Protein AF-A0AAW3KHJ6-F1 (afdb_monomer_lite)

Sequence (126 aa):
MYLEASWYAYAVLEDRLVSLLQNSGGVGEKAGGANGKPIKMMGPKLKELSRRAKKDALLKENFEHDKLNSWKESRNNLMHAMGDATMPIDDIDATAKKLAEDGQKLLRDYAAACRRLKKHRDKVAV

Radius of gyration: 16.24 Å; chains: 1; bounding box: 40×23×47 Å

Secondary structure (DSSP, 8-state):
-HHHHHHHHHHHHHHHHHHHHHHHH-SSSSSS-SS-----SHHHHHHHHHHHHTT-HHHHHH--HHHHHHHHHHHHHHHHHHHTT-S-HHHHHHHHHHHHHHHHHHHHHHHHHHHHHHHHHHHH--

Structure (mmCIF, N/CA/C/O backbone):
data_AF-A0AAW3KHJ6-F1
#
_entry.id   AF-A0AAW3KHJ6-F1
#
loop_
_atom_site.group_PDB
_atom_site.id
_atom_site.type_symbol
_atom_site.label_atom_id
_atom_site.label_alt_id
_atom_site.label_comp_id
_atom_site.label_asym_id
_atom_site.label_entity_id
_atom_site.label_seq_id
_atom_site.pdbx_PDB_ins_code
_atom_site.Cartn_x
_atom_site.Cartn_y
_atom_site.Cartn_z
_atom_site.occupancy
_atom_site.B_iso_or_equiv
_atom_site.auth_seq_id
_atom_site.auth_comp_id
_atom_site.auth_asym_id
_atom_site.auth_atom_id
_atom_site.pdbx_PDB_model_num
ATOM 1 N N . MET A 1 1 ? 5.251 -13.374 -15.553 1.00 81.31 1 MET A N 1
ATOM 2 C CA . MET A 1 1 ? 5.787 -12.061 -15.967 1.00 81.31 1 MET A CA 1
ATOM 3 C C . MET A 1 1 ? 5.716 -11.097 -14.781 1.00 81.31 1 MET A C 1
ATOM 5 O O . MET A 1 1 ? 4.696 -11.083 -14.100 1.00 81.31 1 MET A O 1
ATOM 9 N N . TYR A 1 2 ? 6.780 -10.342 -14.473 1.00 92.50 2 TYR A N 1
ATOM 10 C CA . TYR A 1 2 ? 6.814 -9.485 -13.271 1.00 92.50 2 TYR A CA 1
ATOM 11 C C . TYR A 1 2 ? 5.908 -8.252 -13.369 1.00 92.50 2 TYR A C 1
ATOM 13 O O . TYR A 1 2 ? 5.297 -7.856 -12.376 1.00 92.50 2 TYR A O 1
ATOM 21 N N . LEU A 1 3 ? 5.750 -7.693 -14.571 1.00 90.88 3 LEU A N 1
ATOM 22 C CA . LEU A 1 3 ? 4.845 -6.570 -14.812 1.00 90.88 3 LEU A CA 1
ATOM 23 C C . LEU A 1 3 ? 3.401 -6.915 -14.418 1.00 90.88 3 LEU A C 1
ATOM 25 O O . LEU A 1 3 ? 2.803 -6.218 -13.600 1.00 90.88 3 LEU A O 1
ATOM 29 N N . GLU A 1 4 ? 2.878 -8.042 -14.904 1.00 93.25 4 GLU A N 1
ATOM 30 C CA . GLU A 1 4 ? 1.569 -8.575 -14.500 1.00 93.25 4 GLU A CA 1
ATOM 31 C C . GLU A 1 4 ? 1.469 -8.795 -12.990 1.00 93.25 4 GLU A C 1
ATOM 33 O O . GLU A 1 4 ? 0.486 -8.395 -12.367 1.00 93.25 4 GLU A O 1
ATOM 38 N N . ALA A 1 5 ? 2.496 -9.388 -12.374 1.00 94.62 5 ALA A N 1
ATOM 39 C CA . ALA A 1 5 ? 2.509 -9.613 -10.932 1.00 94.62 5 ALA A CA 1
ATOM 40 C C . ALA A 1 5 ? 2.373 -8.295 -10.145 1.00 94.62 5 ALA A C 1
ATOM 42 O O . ALA A 1 5 ? 1.617 -8.233 -9.174 1.00 94.62 5 ALA A O 1
ATOM 43 N N . SER A 1 6 ? 3.029 -7.219 -10.593 1.00 93.38 6 SER A N 1
ATOM 44 C CA . SER A 1 6 ? 2.889 -5.888 -9.987 1.00 93.38 6 SER A CA 1
ATOM 45 C C . SER A 1 6 ? 1.475 -5.300 -10.152 1.00 93.38 6 SER A C 1
ATOM 47 O O . SER A 1 6 ? 0.975 -4.604 -9.264 1.00 93.38 6 SER A O 1
ATOM 49 N N . TRP A 1 7 ? 0.783 -5.610 -11.253 1.00 92.75 7 TRP A N 1
ATOM 50 C CA . TRP A 1 7 ? -0.601 -5.185 -11.482 1.00 92.75 7 TRP A CA 1
ATOM 51 C C . TRP A 1 7 ? -1.583 -5.954 -10.602 1.00 92.75 7 TRP A C 1
ATOM 53 O O . TRP A 1 7 ? -2.458 -5.344 -9.985 1.00 92.75 7 TRP A O 1
ATOM 63 N N . TYR A 1 8 ? -1.405 -7.270 -10.472 1.00 95.31 8 TYR A N 1
ATOM 64 C CA . TYR A 1 8 ? -2.180 -8.067 -9.524 1.00 95.31 8 TYR A CA 1
ATOM 65 C C . TYR A 1 8 ? -1.962 -7.590 -8.090 1.00 95.31 8 TYR A C 1
ATOM 67 O O . TYR A 1 8 ? -2.928 -7.461 -7.336 1.00 95.31 8 TYR A O 1
ATOM 75 N N . ALA A 1 9 ? -0.723 -7.249 -7.722 1.00 96.12 9 ALA A N 1
ATOM 76 C CA . ALA A 1 9 ? -0.438 -6.691 -6.409 1.00 96.12 9 ALA A CA 1
ATOM 77 C C . ALA A 1 9 ? -1.228 -5.403 -6.149 1.00 96.12 9 ALA A C 1
ATOM 79 O O . ALA A 1 9 ? -1.827 -5.265 -5.083 1.00 96.12 9 ALA A O 1
ATOM 80 N N . TYR A 1 10 ? -1.317 -4.509 -7.138 1.00 95.50 10 TYR A N 1
ATOM 81 C CA . TYR A 1 10 ? -2.114 -3.286 -7.030 1.00 95.50 10 TYR A CA 1
ATOM 82 C C . TYR A 1 10 ? -3.593 -3.589 -6.766 1.00 95.50 10 TYR A C 1
ATOM 84 O O . TYR A 1 10 ? -4.174 -3.049 -5.825 1.00 95.50 10 TYR A O 1
ATOM 92 N N . ALA A 1 11 ? -4.190 -4.486 -7.556 1.00 94.81 11 ALA A N 1
ATOM 93 C CA . ALA A 1 11 ? -5.602 -4.842 -7.427 1.00 94.81 11 ALA A CA 1
ATOM 94 C C . ALA A 1 11 ? -5.927 -5.474 -6.063 1.00 94.81 11 ALA A C 1
ATOM 96 O O . ALA A 1 11 ? -6.936 -5.142 -5.440 1.00 94.81 11 ALA A O 1
ATOM 97 N N . VAL A 1 12 ? -5.059 -6.355 -5.558 1.00 95.62 12 VAL A N 1
ATOM 98 C CA . VAL A 1 12 ? -5.280 -6.980 -4.249 1.00 95.62 12 VAL A CA 1
ATOM 99 C C . VAL A 1 12 ? -5.038 -5.978 -3.113 1.00 95.62 12 VAL A C 1
ATOM 101 O O . VAL A 1 12 ? -5.788 -5.987 -2.137 1.00 95.62 12 VAL A O 1
ATOM 104 N N . LEU A 1 13 ? -4.056 -5.075 -3.225 1.00 96.31 13 LEU A N 1
ATOM 105 C CA . LEU A 1 13 ? -3.859 -3.993 -2.249 1.00 96.31 13 LEU A CA 1
ATOM 106 C C . LEU A 1 13 ? -5.083 -3.072 -2.188 1.00 96.31 13 LEU A C 1
ATOM 108 O O . LEU A 1 13 ? -5.529 -2.736 -1.092 1.00 96.31 13 LEU A O 1
ATOM 112 N N . GLU A 1 14 ? -5.678 -2.728 -3.333 1.00 94.75 14 GLU A N 1
ATOM 113 C CA . GLU A 1 14 ? -6.939 -1.979 -3.393 1.00 94.75 14 GLU A CA 1
ATOM 114 C C . GLU A 1 14 ? -8.062 -2.667 -2.605 1.00 94.75 14 GLU A C 1
ATOM 116 O O . GLU A 1 14 ? -8.734 -2.022 -1.795 1.00 94.75 14 GLU A O 1
ATOM 121 N N . ASP A 1 15 ? -8.234 -3.981 -2.774 1.00 93.56 15 ASP A N 1
ATOM 122 C CA . ASP A 1 15 ? -9.228 -4.762 -2.027 1.00 93.56 15 ASP A CA 1
ATOM 123 C C . ASP A 1 15 ? -8.945 -4.781 -0.511 1.00 93.56 15 ASP A C 1
ATOM 125 O O . ASP A 1 15 ? -9.849 -4.636 0.323 1.00 93.56 15 ASP A O 1
ATOM 129 N N . ARG A 1 16 ? -7.670 -4.883 -0.112 1.00 94.69 16 ARG A N 1
ATOM 130 C CA . ARG A 1 16 ? -7.288 -4.803 1.309 1.00 94.69 16 ARG A CA 1
ATOM 131 C C . ARG A 1 16 ? -7.570 -3.422 1.899 1.00 94.69 16 ARG A C 1
ATOM 133 O O . ARG A 1 16 ? -8.040 -3.346 3.032 1.00 94.69 16 ARG A O 1
ATOM 140 N N . LEU A 1 17 ? -7.382 -2.339 1.146 1.00 93.69 17 LEU A N 1
ATOM 141 C CA . LEU A 1 17 ? -7.760 -0.997 1.597 1.00 93.69 17 LEU A CA 1
ATOM 142 C C . LEU A 1 17 ? -9.276 -0.850 1.779 1.00 93.69 17 LEU A C 1
ATOM 144 O O . LEU A 1 17 ? -9.707 -0.224 2.747 1.00 93.69 17 LEU A O 1
ATOM 148 N N . VAL A 1 18 ? -10.094 -1.463 0.912 1.00 91.06 18 VAL A N 1
ATOM 149 C CA . VAL A 1 18 ? -11.553 -1.537 1.131 1.00 91.06 18 VAL A CA 1
ATOM 150 C C . VAL A 1 18 ? -11.860 -2.254 2.443 1.00 91.06 18 VAL A C 1
ATOM 152 O O . VAL A 1 18 ? -12.665 -1.763 3.234 1.00 91.06 18 VAL A O 1
ATOM 155 N N . SER A 1 19 ? -11.183 -3.371 2.710 1.00 91.12 19 SER A N 1
ATOM 156 C CA . SER A 1 19 ? -11.358 -4.127 3.955 1.00 91.12 19 SER A CA 1
ATOM 157 C C . SER A 1 19 ? -11.015 -3.278 5.187 1.00 91.12 19 SER A C 1
ATOM 159 O O . SER A 1 19 ? -11.772 -3.272 6.158 1.00 91.12 19 SER A O 1
ATOM 161 N N . LEU A 1 20 ? -9.917 -2.514 5.153 1.00 91.06 20 LEU A N 1
ATOM 162 C CA . LEU A 1 20 ? -9.560 -1.588 6.235 1.00 91.06 20 LEU A CA 1
ATOM 163 C C . LEU A 1 20 ? -10.599 -0.472 6.404 1.00 91.06 20 LEU A C 1
ATOM 165 O O . LEU A 1 20 ? -10.938 -0.120 7.532 1.00 91.06 20 LEU A O 1
ATOM 169 N N . LEU A 1 21 ? -11.146 0.067 5.311 1.00 89.38 21 LEU A N 1
ATOM 170 C CA . LEU A 1 21 ? -12.207 1.077 5.365 1.00 89.38 21 LEU A CA 1
ATOM 171 C C . LEU A 1 21 ? -13.488 0.520 5.997 1.00 89.38 21 LEU A C 1
ATOM 173 O O . LEU A 1 21 ? -14.038 1.135 6.911 1.00 89.38 21 LEU A O 1
ATOM 177 N N . GLN A 1 22 ? -13.941 -0.664 5.576 1.00 87.19 22 GLN A N 1
ATOM 178 C CA . GLN A 1 22 ? -15.097 -1.344 6.175 1.00 87.19 22 GLN A CA 1
ATOM 179 C C . GLN A 1 22 ? -14.908 -1.514 7.681 1.00 87.19 22 GLN A C 1
ATOM 181 O O . GLN A 1 22 ? -15.750 -1.088 8.470 1.00 87.19 22 GLN A O 1
ATOM 186 N N . ASN A 1 23 ? -13.742 -2.024 8.071 1.00 86.38 23 ASN A N 1
ATOM 187 C CA . ASN A 1 23 ? -13.384 -2.263 9.459 1.00 86.38 23 ASN A CA 1
ATOM 188 C C . ASN A 1 23 ? -12.917 -1.002 10.194 1.00 86.38 23 ASN A C 1
ATOM 190 O O . ASN A 1 23 ? -12.371 -1.149 11.269 1.00 86.38 23 ASN A O 1
ATOM 194 N N . SER A 1 24 ? -13.087 0.217 9.674 1.00 83.88 24 SER A N 1
ATOM 195 C CA . SER A 1 24 ? -12.717 1.457 10.387 1.00 83.88 24 SER A CA 1
ATOM 196 C C . SER A 1 24 ? -13.808 2.527 10.404 1.00 83.88 24 SER A C 1
ATOM 198 O O . SER A 1 24 ? -13.565 3.639 10.865 1.00 83.88 24 SER A O 1
ATOM 200 N N . GLY A 1 25 ? -15.012 2.207 9.921 1.00 76.50 25 GLY A N 1
ATOM 201 C CA . GLY A 1 25 ? -16.128 3.161 9.833 1.00 76.50 25 GLY A CA 1
ATOM 202 C C . GLY A 1 25 ? -16.835 3.202 8.474 1.00 76.50 25 GLY A C 1
ATOM 203 O O . GLY A 1 25 ? -17.448 4.212 8.139 1.00 76.50 25 GLY A O 1
ATOM 204 N N . GLY A 1 26 ? -16.731 2.139 7.665 1.00 76.69 26 GLY A N 1
ATOM 205 C CA . GLY A 1 26 ? -17.411 2.013 6.369 1.00 76.69 26 GLY A CA 1
ATOM 206 C C . GLY A 1 26 ? -16.616 2.546 5.167 1.00 76.69 26 GLY A C 1
ATOM 207 O O . GLY A 1 26 ? -15.557 3.149 5.310 1.00 76.69 26 GLY A O 1
ATOM 208 N N . VAL A 1 27 ? -17.120 2.326 3.949 1.00 70.75 27 VAL A N 1
ATOM 209 C CA . VAL A 1 27 ? -16.380 2.567 2.682 1.00 70.75 27 VAL A CA 1
ATOM 210 C C . VAL A 1 27 ? -16.517 4.005 2.137 1.00 70.75 27 VAL A C 1
ATOM 212 O O . VAL A 1 27 ? -15.873 4.346 1.150 1.00 70.75 27 VAL A O 1
ATOM 215 N N . GLY A 1 28 ? -17.338 4.864 2.756 1.00 63.25 28 GLY A N 1
ATOM 216 C CA . GLY A 1 28 ? -17.636 6.225 2.271 1.00 63.25 28 GLY A CA 1
ATOM 217 C C . GLY A 1 28 ? -16.941 7.363 3.037 1.00 63.25 28 GLY A C 1
ATOM 218 O O . GLY A 1 28 ? -16.548 7.194 4.188 1.00 63.25 28 GLY A O 1
ATOM 219 N N . GLU A 1 29 ? -16.860 8.547 2.413 1.00 52.62 29 GLU A N 1
ATOM 220 C CA . GLU A 1 29 ? -16.113 9.729 2.902 1.00 52.62 29 GLU A CA 1
ATOM 221 C C . GLU A 1 29 ? -16.648 10.397 4.184 1.00 52.62 29 GLU A C 1
ATOM 223 O O . GLU A 1 29 ? -15.881 11.086 4.855 1.00 52.62 29 GLU A O 1
ATOM 228 N N . LYS A 1 30 ? -17.941 10.262 4.531 1.00 53.00 30 LYS A N 1
ATOM 229 C CA . LYS A 1 30 ? -18.549 11.111 5.583 1.00 53.00 30 LYS A CA 1
ATOM 230 C C . LYS A 1 30 ? -19.165 10.433 6.814 1.00 53.00 30 LYS A C 1
ATOM 232 O O . LYS A 1 30 ? -19.243 11.128 7.815 1.00 53.00 30 LYS A O 1
ATOM 237 N N . ALA A 1 31 ? -19.511 9.139 6.807 1.00 50.91 31 ALA A N 1
ATOM 238 C CA . ALA A 1 31 ? -19.946 8.389 8.016 1.00 50.91 31 ALA A CA 1
ATOM 239 C C . ALA A 1 31 ? -20.368 6.924 7.754 1.00 50.91 31 ALA A C 1
ATOM 241 O O . ALA A 1 31 ? -21.071 6.338 8.564 1.00 50.91 31 ALA A O 1
ATOM 242 N N . GLY A 1 32 ? -20.170 6.367 6.559 1.00 49.09 32 GLY A N 1
ATOM 243 C CA . GLY A 1 32 ? -21.269 5.530 6.054 1.00 49.09 32 GLY A CA 1
ATOM 244 C C . GLY A 1 32 ? -22.576 6.335 5.841 1.00 49.09 32 GLY A C 1
ATOM 245 O O . GLY A 1 32 ? -23.657 5.777 5.9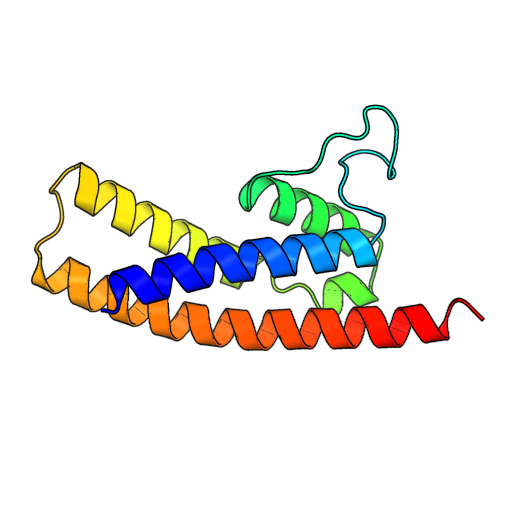11 1.00 49.09 32 GLY A O 1
ATOM 246 N N . GLY A 1 33 ? -22.487 7.639 5.533 1.00 54.75 33 GLY A N 1
ATOM 247 C CA . GLY A 1 33 ? -23.578 8.532 5.078 1.00 54.75 33 GLY A CA 1
ATOM 248 C C . GLY A 1 33 ? -22.985 9.925 4.795 1.00 54.75 33 GLY A C 1
ATOM 249 O O . GLY A 1 33 ? -22.003 10.284 5.426 1.00 54.75 33 GLY A O 1
ATOM 250 N N . ALA A 1 34 ? -23.342 10.724 3.784 1.00 35.34 34 ALA A N 1
ATOM 251 C CA . ALA A 1 34 ? -24.678 11.200 3.418 1.00 35.34 34 ALA A CA 1
ATOM 252 C C . ALA A 1 34 ? -24.936 11.243 1.890 1.00 35.34 34 ALA A C 1
ATOM 254 O O . ALA A 1 34 ? -25.911 11.828 1.450 1.00 35.34 34 ALA A O 1
ATOM 255 N N . ASN A 1 35 ? -24.063 10.613 1.091 1.00 49.19 35 ASN A N 1
ATOM 256 C CA . ASN A 1 35 ? -24.293 10.310 -0.335 1.00 49.19 35 ASN A CA 1
ATOM 257 C C . ASN A 1 35 ? -23.836 8.882 -0.727 1.00 49.19 35 ASN A C 1
ATOM 259 O O . ASN A 1 35 ? -23.845 8.538 -1.904 1.00 49.19 35 ASN A O 1
ATOM 263 N N . GLY A 1 36 ? -23.387 8.059 0.236 1.00 55.91 36 GLY A N 1
ATOM 264 C CA . GLY A 1 36 ? -23.160 6.609 0.086 1.00 55.91 36 GLY A CA 1
ATOM 265 C C . GLY A 1 36 ? -22.098 6.126 -0.917 1.00 55.91 36 GLY A C 1
ATOM 266 O O . GLY A 1 36 ? -21.917 4.918 -1.050 1.00 55.91 36 GLY A O 1
ATOM 267 N N . LYS A 1 37 ? -21.393 7.006 -1.640 1.00 65.12 37 LYS A N 1
ATOM 268 C CA . LYS A 1 37 ? -20.547 6.563 -2.761 1.00 65.12 37 LYS A CA 1
ATOM 269 C C . LYS A 1 37 ? -19.257 5.868 -2.284 1.00 65.12 37 LYS A C 1
ATOM 271 O O . LYS A 1 37 ? -18.540 6.436 -1.457 1.00 65.12 37 LYS A O 1
ATOM 276 N N . PRO A 1 38 ? -18.931 4.675 -2.820 1.00 73.25 38 PRO A N 1
ATOM 277 C CA . PRO A 1 38 ? -17.678 3.985 -2.525 1.00 73.25 38 PRO A CA 1
ATOM 278 C C . PRO A 1 38 ? -16.447 4.795 -2.952 1.00 73.25 38 PRO A C 1
ATOM 280 O O . PRO A 1 38 ? -16.415 5.343 -4.057 1.00 73.25 38 PRO A O 1
ATOM 283 N N . ILE A 1 39 ? -15.405 4.814 -2.116 1.00 82.75 39 ILE A N 1
ATOM 284 C CA . ILE A 1 39 ? -14.101 5.383 -2.478 1.00 82.75 39 ILE A CA 1
ATOM 285 C C . ILE A 1 39 ? -13.405 4.432 -3.464 1.00 82.75 39 ILE A C 1
ATOM 287 O O . ILE A 1 39 ? -12.997 3.332 -3.096 1.00 82.75 39 ILE A O 1
ATOM 291 N N . LYS A 1 40 ? -13.276 4.836 -4.734 1.00 81.44 40 LYS A N 1
ATOM 292 C CA . LYS A 1 40 ? -12.832 3.936 -5.817 1.00 81.44 40 LYS A CA 1
ATOM 293 C C . LYS A 1 40 ? -11.318 3.789 -5.954 1.00 81.44 40 LYS A C 1
ATOM 295 O O . LYS A 1 40 ? -10.860 2.687 -6.216 1.00 81.44 40 LYS A O 1
ATOM 300 N N . MET A 1 41 ? -10.546 4.848 -5.726 1.00 87.19 41 MET A N 1
ATOM 301 C CA . MET A 1 41 ? -9.113 4.894 -6.063 1.00 87.19 41 MET A CA 1
ATOM 302 C C . MET A 1 41 ? -8.213 4.788 -4.824 1.00 87.19 41 MET A C 1
ATOM 304 O O . MET A 1 41 ? -8.554 5.352 -3.782 1.00 87.19 41 MET A O 1
ATOM 308 N N . MET A 1 42 ? -7.042 4.151 -4.952 1.00 91.94 42 MET A N 1
ATOM 309 C CA . MET A 1 42 ? -6.070 3.938 -3.870 1.00 91.94 42 MET A CA 1
ATOM 310 C C . MET A 1 42 ? -5.713 5.234 -3.140 1.00 91.94 42 MET A C 1
ATOM 312 O O . MET A 1 42 ?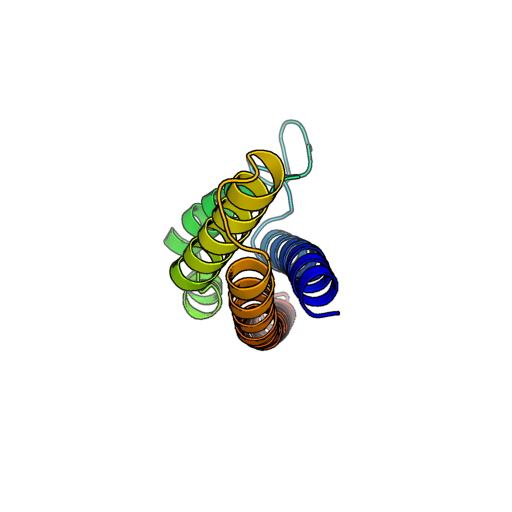 -5.769 5.281 -1.918 1.00 91.94 42 MET A O 1
ATOM 316 N N . GLY A 1 43 ? -5.390 6.307 -3.871 1.00 90.81 43 GLY A N 1
ATOM 317 C CA . GLY A 1 43 ? -5.001 7.594 -3.276 1.00 90.81 43 GLY A CA 1
ATOM 318 C C . GLY A 1 43 ? -6.060 8.158 -2.313 1.00 90.81 43 GLY A C 1
ATOM 319 O O . GLY A 1 43 ? -5.762 8.379 -1.140 1.00 90.81 43 GLY A O 1
ATOM 320 N N . PRO A 1 44 ? -7.316 8.335 -2.758 1.00 91.06 44 PRO A N 1
ATOM 321 C CA . PRO A 1 44 ? -8.435 8.670 -1.881 1.00 91.06 44 PRO A CA 1
ATOM 322 C C . PRO A 1 44 ? -8.635 7.707 -0.699 1.00 91.06 44 PRO A C 1
ATOM 324 O O . PRO A 1 44 ? -8.885 8.174 0.413 1.00 91.06 44 PRO A O 1
ATOM 327 N N . LYS A 1 45 ? -8.478 6.386 -0.890 1.00 91.19 45 LYS A N 1
ATOM 328 C CA . LYS A 1 45 ? -8.567 5.412 0.216 1.00 91.19 45 LYS A CA 1
ATOM 329 C C . LYS A 1 45 ? -7.475 5.646 1.263 1.00 91.19 45 LYS A C 1
ATOM 331 O O . LYS A 1 45 ? -7.776 5.666 2.453 1.00 91.19 45 LYS A O 1
ATOM 336 N N . LEU A 1 46 ? -6.233 5.873 0.829 1.00 93.38 46 LEU A N 1
ATOM 337 C CA . LEU A 1 46 ? -5.102 6.189 1.704 1.00 93.38 46 LEU A CA 1
ATOM 338 C C . LEU A 1 46 ? -5.350 7.478 2.492 1.00 93.38 46 LEU A C 1
ATOM 340 O O . LEU A 1 46 ? -5.180 7.491 3.707 1.00 93.38 46 LEU A O 1
ATOM 344 N N . LYS A 1 47 ? -5.829 8.537 1.828 1.00 91.19 47 LYS A N 1
ATOM 345 C CA . LYS A 1 47 ? -6.163 9.814 2.475 1.00 91.19 47 LYS A CA 1
ATOM 346 C C . LYS A 1 47 ? -7.217 9.639 3.570 1.00 91.19 47 LYS A C 1
ATOM 348 O O . LYS A 1 47 ? -7.076 10.194 4.661 1.00 91.19 47 LYS A O 1
ATOM 353 N N . GLU A 1 48 ? -8.262 8.868 3.288 1.00 90.62 48 GLU A N 1
ATOM 354 C CA . GLU A 1 48 ? -9.337 8.608 4.242 1.00 90.62 48 GLU A CA 1
ATOM 355 C C . GLU A 1 48 ? -8.871 7.742 5.422 1.00 90.62 48 GLU A C 1
ATOM 357 O O . GLU A 1 48 ? -9.151 8.072 6.575 1.00 90.62 48 GLU A O 1
ATOM 362 N N . LEU A 1 49 ? -8.108 6.676 5.170 1.00 91.75 49 LEU A N 1
ATOM 363 C CA . LEU A 1 49 ? -7.532 5.842 6.229 1.00 91.75 49 LEU A CA 1
ATOM 364 C C . LEU A 1 49 ? -6.562 6.639 7.109 1.00 91.75 49 LEU A C 1
ATOM 366 O O . LEU A 1 49 ? -6.658 6.556 8.331 1.00 91.75 49 LEU A O 1
ATOM 370 N N . SER A 1 50 ? -5.723 7.499 6.523 1.00 92.81 50 SER A N 1
ATOM 371 C CA . SER A 1 50 ? -4.862 8.428 7.267 1.00 92.81 50 SER A CA 1
ATOM 372 C C . SER A 1 50 ? -5.673 9.382 8.143 1.00 92.81 50 SER A C 1
ATOM 374 O O . SER A 1 50 ? -5.300 9.652 9.284 1.00 92.81 50 SER A O 1
ATOM 376 N N . ARG A 1 51 ? -6.812 9.886 7.650 1.00 91.19 51 ARG A N 1
ATOM 377 C CA . ARG A 1 51 ? -7.722 10.728 8.440 1.00 91.19 51 ARG A CA 1
ATOM 378 C C . ARG A 1 51 ? -8.310 9.960 9.626 1.00 91.19 51 ARG A C 1
ATOM 380 O O . ARG A 1 51 ? -8.370 10.517 10.722 1.00 91.19 51 ARG A O 1
ATOM 387 N N . ARG A 1 52 ? -8.729 8.706 9.425 1.00 89.88 52 ARG A N 1
ATOM 388 C CA . ARG A 1 52 ? -9.295 7.841 10.477 1.00 89.88 52 ARG A CA 1
ATOM 389 C C . ARG A 1 52 ? -8.254 7.422 11.507 1.00 89.88 52 ARG A C 1
ATOM 391 O O . ARG A 1 52 ? -8.533 7.499 12.698 1.00 89.88 52 ARG A O 1
ATOM 398 N N . ALA A 1 53 ? -7.038 7.100 11.074 1.00 92.31 53 ALA A N 1
ATOM 399 C CA . ALA A 1 53 ? -5.927 6.712 11.942 1.00 92.31 53 ALA A CA 1
ATOM 400 C C . ALA A 1 53 ? -5.543 7.803 12.962 1.00 92.31 53 ALA A C 1
ATOM 402 O O . ALA A 1 53 ? -4.987 7.500 14.012 1.00 92.31 53 ALA A O 1
ATOM 403 N N . LYS A 1 54 ? -5.889 9.078 12.718 1.00 91.50 54 LYS A N 1
ATOM 404 C CA . LYS A 1 54 ? -5.725 10.154 13.717 1.00 91.50 54 LYS A CA 1
ATOM 405 C C . LYS A 1 54 ? -6.606 9.975 14.957 1.00 91.50 54 LYS A C 1
ATOM 407 O O . LYS A 1 54 ? -6.293 10.543 15.996 1.00 91.50 54 LYS A O 1
ATOM 412 N N . LYS A 1 55 ? -7.722 9.253 14.831 1.00 89.12 55 LYS A N 1
ATOM 413 C CA . LYS A 1 55 ? -8.724 9.044 15.889 1.00 89.12 55 LYS A CA 1
ATOM 414 C C . LYS A 1 55 ? -8.889 7.574 16.284 1.00 89.12 55 LYS A C 1
ATOM 416 O O . LYS A 1 55 ? -9.542 7.291 17.278 1.00 89.12 55 LYS A O 1
ATOM 421 N N . ASP A 1 56 ? -8.313 6.656 15.513 1.00 89.25 56 ASP A N 1
ATOM 422 C CA . ASP A 1 56 ? -8.373 5.213 15.724 1.00 89.25 56 ASP A CA 1
ATOM 423 C C . ASP A 1 56 ? -6.953 4.664 15.910 1.00 89.25 56 ASP A C 1
ATOM 425 O O . ASP A 1 56 ? -6.216 4.469 14.939 1.00 89.25 56 ASP A O 1
ATOM 429 N N . ALA A 1 57 ? -6.572 4.440 17.171 1.00 89.50 57 ALA A N 1
ATOM 430 C CA . ALA A 1 57 ? -5.251 3.932 17.537 1.00 89.50 57 ALA A CA 1
ATOM 431 C C . ALA A 1 57 ? -4.988 2.532 16.961 1.00 89.50 57 ALA A C 1
ATOM 433 O O . ALA A 1 57 ? -3.901 2.269 16.452 1.00 89.50 57 ALA A O 1
ATOM 434 N N . LEU A 1 58 ? -6.006 1.667 16.951 1.00 88.88 58 LEU A N 1
ATOM 435 C CA . LEU A 1 58 ? -5.888 0.312 16.426 1.00 88.88 58 LEU A CA 1
ATOM 436 C C . LEU A 1 58 ? -5.673 0.323 14.908 1.00 88.88 58 LEU A C 1
ATOM 438 O O . LEU A 1 58 ? -4.853 -0.439 14.394 1.00 88.88 58 LEU A O 1
ATOM 442 N N . LEU A 1 59 ? -6.374 1.196 14.178 1.00 91.00 59 LEU A N 1
ATOM 443 C CA . LEU A 1 59 ? -6.102 1.401 12.756 1.00 91.00 59 LEU A CA 1
ATOM 444 C C . LEU A 1 59 ? -4.697 1.966 12.547 1.00 91.00 59 LEU A C 1
ATOM 446 O O . LEU A 1 59 ? -3.985 1.465 11.684 1.00 91.00 59 LEU A O 1
ATOM 450 N N . LYS A 1 60 ? -4.283 2.968 13.332 1.00 92.75 60 LYS A N 1
ATOM 451 C CA . LYS A 1 60 ? -2.956 3.591 13.226 1.00 92.75 60 LYS A CA 1
ATOM 452 C C . LYS A 1 60 ? -1.822 2.574 13.356 1.00 92.75 60 LYS A C 1
ATOM 454 O O . LYS A 1 60 ? -0.889 2.614 12.568 1.00 92.75 60 LYS A O 1
ATOM 459 N N . GLU A 1 61 ? -1.923 1.641 14.298 1.00 90.44 61 GLU A N 1
ATOM 460 C CA . GLU A 1 61 ? -0.929 0.574 14.494 1.00 90.44 61 GLU A CA 1
ATOM 461 C C . GLU A 1 61 ? -0.888 -0.445 13.347 1.00 90.44 61 GLU A C 1
ATOM 463 O O . GLU A 1 61 ? 0.109 -1.137 13.151 1.00 90.44 61 GLU A O 1
ATOM 468 N N . ASN A 1 62 ? -1.979 -0.566 12.590 1.00 88.50 62 ASN A N 1
ATOM 469 C CA . ASN A 1 62 ? -2.133 -1.566 11.537 1.00 88.50 62 ASN A CA 1
ATOM 470 C C . ASN A 1 62 ? -2.075 -0.978 10.120 1.00 88.50 62 ASN A C 1
ATOM 472 O O . ASN A 1 62 ? -2.117 -1.735 9.152 1.00 88.50 62 ASN A O 1
ATOM 476 N N . PHE A 1 63 ? -1.979 0.342 9.980 1.00 91.56 63 PHE A N 1
ATOM 477 C CA . PHE A 1 63 ? -2.018 1.033 8.700 1.00 91.56 63 PHE A CA 1
ATOM 478 C C . PHE A 1 63 ? -0.669 1.676 8.372 1.00 91.56 63 PHE A C 1
ATOM 480 O O . PHE A 1 63 ? -0.327 2.745 8.869 1.00 91.56 63 PHE A O 1
ATOM 487 N N . GLU A 1 64 ? 0.077 1.026 7.481 1.00 91.00 64 GLU A N 1
ATOM 488 C CA . GLU A 1 64 ? 1.370 1.503 6.990 1.00 91.00 64 GLU A CA 1
ATOM 489 C C . GLU A 1 64 ? 1.187 2.332 5.709 1.00 91.00 64 GLU A C 1
ATOM 491 O O . GLU A 1 64 ? 1.274 1.817 4.586 1.00 91.00 64 GLU A O 1
ATOM 496 N N . HIS A 1 65 ? 0.875 3.616 5.881 1.00 92.62 65 HIS A N 1
ATOM 497 C CA . HIS A 1 65 ? 0.583 4.540 4.784 1.00 92.62 65 HIS A CA 1
ATOM 498 C C . HIS A 1 65 ? 1.786 4.765 3.857 1.00 92.62 65 HIS A C 1
ATOM 500 O O . HIS A 1 65 ? 1.660 4.658 2.636 1.00 92.62 65 HIS A O 1
ATOM 506 N N . ASP A 1 66 ? 2.951 5.079 4.425 1.00 93.25 66 ASP A N 1
ATOM 507 C CA . ASP A 1 66 ? 4.052 5.685 3.669 1.00 93.25 66 ASP A CA 1
ATOM 508 C C . ASP A 1 66 ? 4.714 4.694 2.713 1.00 93.25 66 ASP A C 1
ATOM 510 O O . ASP A 1 66 ? 5.024 5.042 1.568 1.00 93.25 66 ASP A O 1
ATOM 514 N N . LYS A 1 67 ? 4.852 3.430 3.135 1.00 94.31 67 LYS A N 1
ATOM 515 C CA . LYS A 1 67 ? 5.386 2.369 2.269 1.00 94.31 67 LYS A CA 1
ATOM 516 C C . LYS A 1 67 ? 4.451 2.080 1.099 1.00 94.31 67 LYS A C 1
ATOM 518 O O . LYS A 1 67 ? 4.915 1.961 -0.033 1.00 94.31 67 LYS A O 1
ATOM 523 N N . LEU A 1 68 ? 3.141 2.010 1.350 1.00 95.94 68 LEU A N 1
ATOM 524 C CA . LEU A 1 68 ? 2.167 1.760 0.288 1.00 95.94 68 LEU A CA 1
ATOM 525 C C . LEU A 1 68 ? 2.072 2.947 -0.678 1.00 95.94 68 LEU A C 1
ATOM 527 O O . LEU A 1 68 ? 2.022 2.737 -1.889 1.00 95.94 68 LEU A O 1
ATOM 531 N N . ASN A 1 69 ? 2.100 4.185 -0.176 1.00 95.75 69 ASN A N 1
ATOM 532 C CA . ASN A 1 69 ? 2.094 5.355 -1.049 1.00 95.75 69 ASN A CA 1
ATOM 533 C C . ASN A 1 69 ? 3.360 5.412 -1.918 1.00 95.75 69 ASN A C 1
ATOM 535 O O . ASN A 1 69 ? 3.249 5.593 -3.125 1.00 95.75 69 ASN A O 1
ATOM 539 N N . SER A 1 70 ? 4.539 5.169 -1.340 1.00 96.44 70 SER A N 1
ATOM 540 C CA . SER A 1 70 ? 5.807 5.129 -2.087 1.00 96.44 70 SER A CA 1
ATOM 541 C C . SER A 1 70 ? 5.819 4.043 -3.168 1.00 96.44 70 SER A C 1
ATOM 543 O O . SER A 1 70 ? 6.247 4.282 -4.299 1.00 96.44 70 SER A O 1
ATOM 545 N N . TRP A 1 71 ? 5.296 2.855 -2.851 1.00 97.56 71 TRP A N 1
ATOM 546 C CA . TRP A 1 71 ? 5.156 1.768 -3.820 1.00 97.56 71 TRP A CA 1
ATOM 547 C C . TRP A 1 71 ? 4.178 2.124 -4.952 1.00 97.56 71 TRP A C 1
ATOM 549 O O . TRP A 1 71 ? 4.484 1.904 -6.124 1.00 97.56 71 TRP A O 1
ATOM 559 N N . LYS A 1 72 ? 3.035 2.745 -4.624 1.00 95.56 72 LYS A N 1
ATOM 560 C CA . LYS A 1 72 ? 2.048 3.229 -5.604 1.00 95.56 72 LYS A CA 1
ATOM 561 C C . LYS A 1 72 ? 2.658 4.257 -6.560 1.00 95.56 72 LYS A C 1
ATOM 563 O O . LYS A 1 72 ? 2.450 4.144 -7.764 1.00 95.56 72 LYS A O 1
ATOM 568 N N . GLU A 1 73 ? 3.399 5.237 -6.041 1.00 95.75 73 GLU A N 1
ATOM 569 C CA . GLU A 1 73 ? 4.078 6.235 -6.881 1.00 95.75 73 GLU A CA 1
ATOM 570 C C . GLU A 1 73 ? 5.124 5.580 -7.789 1.00 95.75 73 GLU A C 1
ATOM 572 O O . GLU A 1 73 ? 5.156 5.853 -8.984 1.00 95.75 73 GLU A O 1
ATOM 577 N N . SER A 1 74 ? 5.906 4.630 -7.269 1.00 96.31 74 SER A N 1
ATOM 578 C CA . SER A 1 74 ? 6.887 3.886 -8.073 1.00 96.31 74 SER A CA 1
ATOM 579 C C . SER A 1 74 ? 6.225 3.107 -9.218 1.00 96.31 74 SER A C 1
ATOM 581 O O . SER A 1 74 ? 6.714 3.124 -10.346 1.00 96.31 74 SER A O 1
ATOM 583 N N . ARG A 1 75 ? 5.070 2.475 -8.962 1.00 95.69 75 ARG A N 1
ATOM 584 C CA . ARG A 1 75 ? 4.266 1.818 -10.004 1.00 95.69 75 ARG A CA 1
ATOM 585 C C . ARG A 1 75 ? 3.761 2.820 -11.042 1.00 95.69 75 ARG A C 1
ATOM 587 O O . ARG A 1 75 ? 3.835 2.537 -12.233 1.00 95.69 75 ARG A O 1
ATOM 594 N N . ASN A 1 76 ? 3.222 3.959 -10.609 1.00 94.56 76 ASN A N 1
ATOM 595 C CA . ASN A 1 76 ? 2.724 4.988 -11.523 1.00 94.56 76 ASN A CA 1
ATOM 596 C C . ASN A 1 76 ? 3.848 5.522 -12.417 1.00 94.56 76 ASN A C 1
ATOM 598 O O . ASN A 1 76 ? 3.653 5.629 -13.623 1.00 94.56 76 ASN A O 1
ATOM 602 N N . ASN A 1 77 ? 5.029 5.766 -11.849 1.00 95.44 77 ASN A N 1
ATOM 603 C CA . ASN A 1 77 ? 6.204 6.205 -12.596 1.00 95.44 77 ASN A CA 1
ATOM 604 C C . ASN A 1 77 ? 6.614 5.181 -13.660 1.00 95.44 77 ASN A C 1
ATOM 606 O O . ASN A 1 77 ? 6.869 5.574 -14.793 1.00 95.44 77 ASN A O 1
ATOM 610 N N . LEU A 1 78 ? 6.605 3.880 -13.336 1.00 94.94 78 LEU A N 1
ATOM 611 C CA . LEU A 1 78 ? 6.855 2.833 -14.332 1.00 94.94 78 LEU A CA 1
ATOM 612 C C . LEU A 1 78 ? 5.812 2.873 -15.460 1.00 94.94 78 LEU A C 1
ATOM 614 O O . LEU A 1 78 ? 6.174 2.845 -16.630 1.00 94.94 78 LEU A O 1
ATOM 618 N N . MET A 1 79 ? 4.523 2.971 -15.122 1.00 92.56 79 MET A N 1
ATOM 619 C CA . MET A 1 79 ? 3.446 3.016 -16.118 1.00 92.56 79 MET A CA 1
ATOM 620 C C . MET A 1 79 ? 3.552 4.234 -17.044 1.00 92.56 79 MET A C 1
ATOM 622 O O . MET A 1 79 ? 3.337 4.096 -18.246 1.00 92.56 79 MET A O 1
ATOM 626 N N . HIS A 1 80 ? 3.891 5.405 -16.498 1.00 94.50 80 HIS A N 1
ATOM 627 C CA . HIS A 1 80 ? 4.140 6.610 -17.288 1.00 94.50 80 HIS A CA 1
ATOM 628 C C . HIS A 1 80 ? 5.368 6.441 -18.182 1.00 94.50 80 HIS A C 1
ATOM 630 O O . HIS A 1 80 ? 5.275 6.671 -19.382 1.00 94.50 80 HIS A O 1
ATOM 636 N N . ALA A 1 81 ? 6.477 5.932 -17.643 1.00 93.69 81 ALA A N 1
ATOM 637 C CA . ALA A 1 81 ? 7.695 5.724 -18.418 1.00 93.69 81 ALA A CA 1
ATOM 638 C C . ALA A 1 81 ? 7.509 4.725 -19.574 1.00 93.69 81 ALA A C 1
ATOM 640 O O . ALA A 1 81 ? 8.044 4.929 -20.663 1.00 93.69 81 ALA A O 1
ATOM 641 N N . MET A 1 82 ? 6.706 3.678 -19.358 1.00 93.31 82 MET A N 1
ATOM 642 C CA . MET A 1 82 ? 6.307 2.736 -20.405 1.00 93.31 82 MET A CA 1
ATOM 643 C C . MET A 1 82 ? 5.416 3.386 -21.471 1.00 93.31 82 MET A C 1
ATOM 645 O O . MET A 1 82 ? 5.614 3.136 -22.656 1.00 93.31 82 MET A O 1
ATOM 649 N N . GLY A 1 83 ? 4.432 4.195 -21.063 1.00 91.81 83 GLY A N 1
ATOM 650 C CA . GLY A 1 83 ? 3.511 4.870 -21.985 1.00 91.81 83 GLY A CA 1
ATOM 651 C C . GLY A 1 83 ? 4.195 5.936 -22.842 1.00 91.81 83 GLY A C 1
ATOM 652 O O . GLY A 1 83 ? 3.904 6.043 -24.030 1.00 91.81 83 GLY A O 1
ATOM 653 N N . ASP A 1 84 ? 5.144 6.660 -22.252 1.00 94.44 84 ASP A N 1
ATOM 654 C CA . ASP A 1 84 ? 5.916 7.711 -22.918 1.00 94.44 84 ASP A CA 1
ATOM 655 C C . ASP A 1 84 ? 7.158 7.160 -23.649 1.00 94.44 84 ASP A C 1
ATOM 657 O O . ASP A 1 84 ? 7.890 7.920 -24.280 1.00 94.44 84 ASP A O 1
ATOM 661 N N . ALA A 1 85 ? 7.413 5.847 -23.557 1.00 92.38 85 ALA A N 1
ATOM 662 C CA . ALA A 1 85 ? 8.590 5.164 -24.104 1.00 92.38 85 ALA A CA 1
ATOM 663 C C . ALA A 1 85 ? 9.935 5.793 -23.672 1.00 92.38 85 ALA A C 1
ATOM 665 O O . ALA A 1 85 ? 10.893 5.850 -24.443 1.00 92.38 85 ALA A O 1
ATOM 666 N N . THR A 1 86 ? 10.015 6.264 -22.425 1.00 94.38 86 THR A N 1
ATOM 667 C CA . THR A 1 86 ? 11.188 6.974 -21.880 1.00 94.38 86 THR A CA 1
ATOM 668 C C . THR A 1 86 ? 12.158 6.075 -21.113 1.00 94.38 86 THR A C 1
ATOM 670 O O . THR A 1 86 ? 13.217 6.540 -20.695 1.00 94.38 86 THR A O 1
ATOM 673 N N . MET A 1 87 ? 11.823 4.795 -20.927 1.00 92.69 87 MET A N 1
ATOM 674 C CA . MET A 1 87 ? 12.631 3.827 -20.183 1.00 92.69 87 MET A CA 1
ATOM 675 C C . MET A 1 87 ? 13.031 2.638 -21.074 1.00 92.69 87 MET A C 1
ATOM 677 O O . MET A 1 87 ? 12.168 2.095 -21.769 1.00 92.69 87 MET A O 1
ATOM 681 N N . PRO A 1 88 ? 14.307 2.204 -21.050 1.00 94.06 88 PRO A N 1
ATOM 682 C CA . PRO A 1 88 ? 14.745 0.980 -21.717 1.00 94.06 88 PRO A CA 1
ATOM 683 C C . PRO A 1 88 ? 13.980 -0.262 -21.238 1.00 94.06 88 PRO A C 1
ATOM 685 O O . PRO A 1 88 ? 13.590 -0.351 -20.076 1.00 94.06 88 PRO A O 1
ATOM 688 N N . ILE A 1 89 ? 13.809 -1.255 -22.117 1.00 89.75 89 ILE A N 1
ATOM 689 C CA . ILE A 1 89 ? 13.082 -2.502 -21.800 1.00 89.75 89 ILE A CA 1
ATOM 690 C C . ILE A 1 89 ? 13.718 -3.248 -20.617 1.00 89.75 89 ILE A C 1
ATOM 692 O O . ILE A 1 89 ? 12.999 -3.696 -19.725 1.00 89.75 89 ILE A O 1
ATOM 696 N N . ASP A 1 90 ? 15.048 -3.317 -20.556 1.00 91.44 90 ASP A N 1
ATOM 697 C CA . ASP A 1 90 ? 15.752 -3.993 -19.457 1.00 91.44 90 ASP A CA 1
ATOM 698 C C . ASP A 1 90 ? 15.487 -3.312 -18.100 1.00 91.44 90 ASP A C 1
ATOM 700 O O . ASP A 1 90 ? 15.292 -3.981 -17.080 1.00 91.44 90 ASP A O 1
ATOM 704 N N . ASP A 1 91 ? 15.397 -1.978 -18.093 1.00 94.50 91 ASP A N 1
ATOM 705 C CA . ASP A 1 91 ? 15.070 -1.194 -16.899 1.00 94.50 91 ASP A CA 1
ATOM 706 C C . ASP A 1 91 ? 13.594 -1.352 -16.504 1.00 94.50 91 ASP A C 1
ATOM 708 O O . ASP A 1 91 ? 13.274 -1.400 -15.309 1.00 94.50 91 ASP A O 1
ATOM 712 N N . ILE A 1 92 ? 12.690 -1.492 -17.485 1.00 93.31 92 ILE A N 1
ATOM 713 C CA . ILE A 1 92 ? 11.273 -1.810 -17.252 1.00 93.31 92 ILE A CA 1
ATOM 714 C C . ILE A 1 92 ? 11.158 -3.154 -16.532 1.00 93.31 92 ILE A C 1
ATOM 716 O O . ILE A 1 92 ? 10.464 -3.240 -15.516 1.00 93.31 92 ILE A O 1
ATOM 720 N N . ASP A 1 93 ? 11.862 -4.183 -17.003 1.00 93.31 93 ASP A N 1
ATOM 721 C CA . ASP A 1 93 ? 11.817 -5.522 -16.413 1.00 93.31 93 ASP A CA 1
ATOM 722 C C . ASP A 1 93 ? 12.417 -5.555 -15.003 1.00 93.31 93 ASP A C 1
ATOM 724 O O . ASP A 1 93 ? 11.809 -6.113 -14.078 1.00 93.31 93 ASP A O 1
ATOM 728 N N . ALA A 1 94 ? 13.565 -4.904 -14.795 1.00 94.94 94 ALA A N 1
ATOM 729 C CA . ALA A 1 94 ? 14.181 -4.782 -13.475 1.00 94.94 94 ALA A CA 1
ATOM 730 C C . ALA A 1 94 ? 13.265 -4.038 -12.484 1.00 94.94 94 ALA A C 1
ATOM 732 O O . ALA A 1 94 ? 13.064 -4.485 -11.346 1.00 94.94 94 ALA A O 1
ATOM 733 N N . THR A 1 95 ? 12.651 -2.937 -12.923 1.00 95.56 95 THR A N 1
ATOM 734 C CA . THR A 1 95 ? 11.719 -2.150 -12.104 1.00 95.56 95 THR A CA 1
ATOM 735 C C . THR A 1 95 ? 10.444 -2.932 -11.802 1.00 95.56 95 THR A C 1
ATOM 737 O O . THR A 1 95 ? 9.987 -2.958 -10.657 1.00 95.56 95 THR A O 1
ATOM 740 N N . ALA A 1 96 ? 9.885 -3.626 -12.796 1.00 95.88 96 ALA A N 1
ATOM 741 C CA . ALA A 1 96 ? 8.704 -4.464 -12.637 1.00 95.88 96 ALA A CA 1
ATOM 742 C C . ALA A 1 96 ? 8.950 -5.612 -11.652 1.00 95.88 96 ALA A C 1
ATOM 744 O O . ALA A 1 96 ? 8.090 -5.896 -10.814 1.00 95.88 96 ALA A O 1
ATOM 745 N N . LYS A 1 97 ? 10.133 -6.241 -11.703 1.00 97.06 97 LYS A N 1
ATOM 746 C CA . LYS A 1 97 ? 10.543 -7.269 -10.740 1.00 97.06 97 LYS A CA 1
ATOM 747 C C . LYS A 1 97 ? 10.551 -6.726 -9.317 1.00 97.06 97 LYS A C 1
ATOM 749 O O . LYS A 1 97 ? 9.888 -7.298 -8.451 1.00 97.06 97 LYS A O 1
ATOM 754 N N . LYS A 1 98 ? 11.219 -5.593 -9.092 1.00 96.75 98 LYS A N 1
ATOM 755 C CA 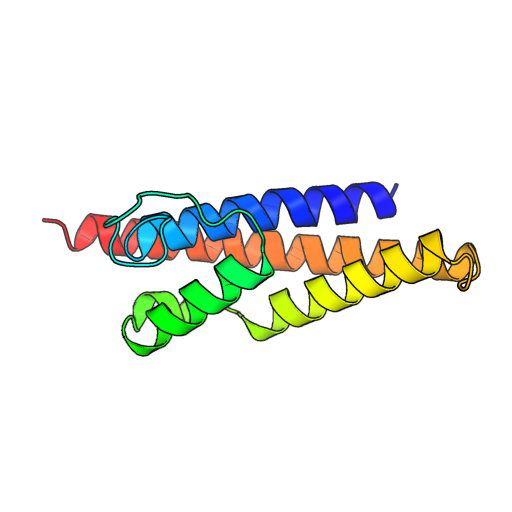. LYS A 1 98 ? 11.261 -4.948 -7.774 1.00 96.75 98 LYS A CA 1
ATOM 756 C C . LYS A 1 98 ? 9.858 -4.595 -7.270 1.00 96.75 98 LYS A C 1
ATOM 758 O O . LYS A 1 98 ? 9.511 -4.911 -6.136 1.00 96.75 98 LYS A O 1
ATOM 763 N N . LEU A 1 99 ? 9.018 -4.009 -8.127 1.00 97.19 99 LEU A N 1
ATOM 764 C CA . LEU A 1 99 ? 7.633 -3.680 -7.784 1.00 97.19 99 LEU A CA 1
ATOM 765 C C . LEU A 1 99 ? 6.806 -4.914 -7.415 1.00 97.19 99 LEU A C 1
ATOM 767 O O . LEU A 1 99 ? 5.979 -4.833 -6.506 1.00 97.19 99 LEU A O 1
ATOM 771 N N . ALA A 1 100 ? 7.005 -6.038 -8.102 1.00 97.25 100 ALA A N 1
ATOM 772 C CA . ALA A 1 100 ? 6.317 -7.284 -7.793 1.00 97.25 100 ALA A CA 1
ATOM 773 C C . ALA A 1 100 ? 6.741 -7.848 -6.425 1.00 97.25 100 ALA A C 1
ATOM 775 O O . ALA A 1 100 ? 5.880 -8.231 -5.632 1.00 97.25 100 ALA A O 1
ATOM 776 N N . GLU A 1 101 ? 8.042 -7.857 -6.127 1.00 97.50 101 GLU A N 1
ATOM 777 C CA . GLU A 1 101 ? 8.593 -8.339 -4.852 1.00 97.50 101 GLU A CA 1
ATOM 778 C C . GLU A 1 101 ? 8.147 -7.457 -3.671 1.00 97.50 101 GLU A C 1
ATOM 780 O O . GLU A 1 101 ? 7.601 -7.958 -2.680 1.00 97.50 101 GLU A O 1
ATOM 785 N N . ASP A 1 102 ? 8.274 -6.134 -3.806 1.00 97.19 102 ASP A N 1
ATOM 786 C CA . ASP A 1 102 ? 7.826 -5.172 -2.794 1.00 97.19 102 ASP A CA 1
ATOM 787 C C . ASP A 1 102 ? 6.302 -5.223 -2.609 1.00 97.19 102 ASP A C 1
ATOM 789 O O . ASP A 1 102 ? 5.793 -5.219 -1.482 1.00 97.19 102 ASP A O 1
ATOM 793 N N . GLY A 1 103 ? 5.560 -5.346 -3.713 1.00 96.75 103 GLY A N 1
ATOM 794 C CA . GLY A 1 103 ? 4.108 -5.493 -3.704 1.00 96.75 103 GLY A CA 1
ATOM 795 C C . GLY A 1 103 ? 3.673 -6.756 -2.9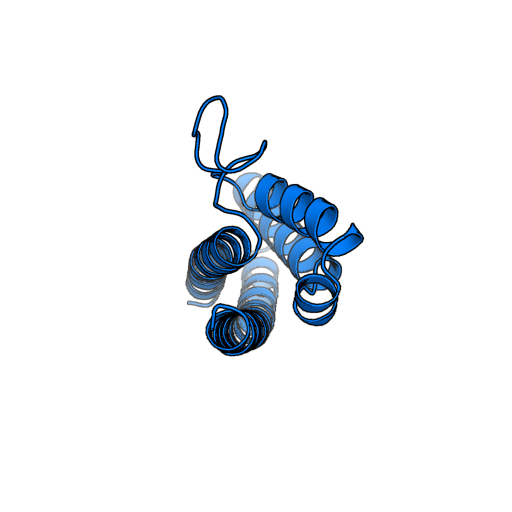64 1.00 96.75 103 GLY A C 1
ATOM 796 O O . GLY A 1 103 ? 2.761 -6.707 -2.139 1.00 96.75 103 GLY A O 1
ATOM 797 N N . GLN A 1 104 ? 4.363 -7.881 -3.175 1.00 96.69 104 GLN A N 1
ATOM 798 C CA . GLN A 1 104 ? 4.092 -9.130 -2.462 1.00 96.69 104 GLN A CA 1
ATOM 799 C C . GLN A 1 104 ? 4.285 -8.981 -0.948 1.00 96.69 104 GLN A C 1
ATOM 801 O O . GLN A 1 104 ? 3.483 -9.506 -0.167 1.00 96.69 104 GLN A O 1
ATOM 806 N N . LYS A 1 105 ? 5.326 -8.262 -0.518 1.00 96.62 105 LYS A N 1
ATOM 807 C CA . LYS A 1 105 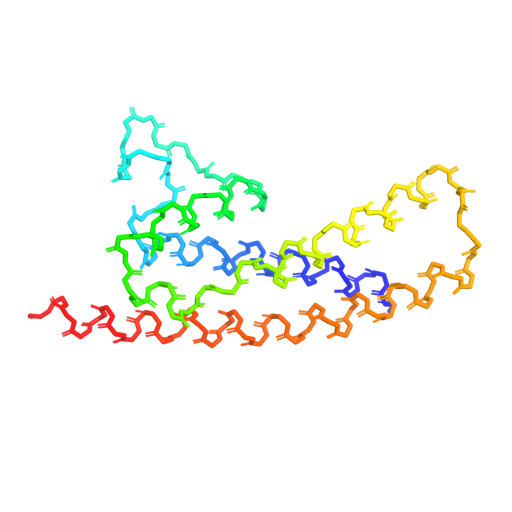? 5.561 -7.986 0.902 1.00 96.62 105 LYS A CA 1
ATOM 808 C C . LYS A 1 105 ? 4.435 -7.134 1.491 1.00 9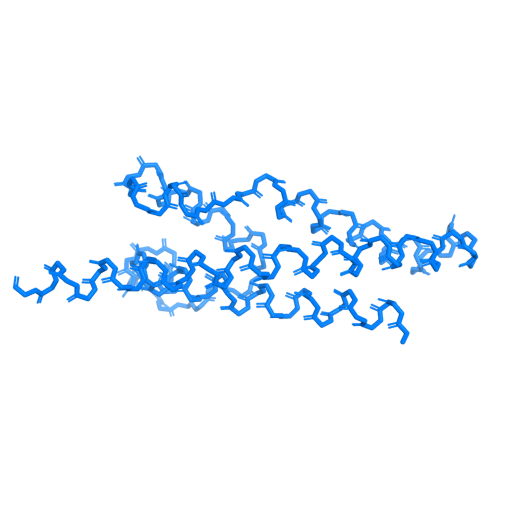6.62 105 LYS A C 1
ATOM 810 O O . LYS A 1 105 ? 3.822 -7.543 2.478 1.00 96.62 105 LYS A O 1
ATOM 815 N N . LEU A 1 106 ? 4.087 -6.030 0.827 1.00 96.69 106 LEU A N 1
ATOM 816 C CA . LEU A 1 106 ? 2.983 -5.158 1.239 1.00 96.69 106 LEU A CA 1
ATOM 817 C C . LEU A 1 106 ? 1.657 -5.917 1.338 1.00 96.69 106 LEU A C 1
ATOM 819 O O . LEU A 1 106 ? 0.912 -5.732 2.297 1.00 96.69 106 LEU A O 1
ATOM 823 N N . LEU A 1 107 ? 1.371 -6.817 0.397 1.00 95.88 107 LEU A N 1
ATOM 824 C CA . LEU A 1 107 ? 0.167 -7.645 0.439 1.00 95.88 107 LEU A CA 1
ATOM 825 C C . LEU A 1 107 ? 0.077 -8.493 1.705 1.00 95.88 107 LEU A C 1
ATOM 827 O O . LEU A 1 107 ? -0.989 -8.567 2.321 1.00 95.88 107 LEU A O 1
ATOM 831 N N . ARG A 1 108 ? 1.177 -9.144 2.097 1.00 95.69 108 ARG A N 1
ATOM 832 C CA . ARG A 1 108 ? 1.216 -9.968 3.312 1.00 95.69 108 ARG A CA 1
ATOM 833 C C . ARG A 1 108 ? 0.983 -9.113 4.554 1.00 95.69 108 ARG A C 1
ATOM 835 O O . ARG A 1 108 ? 0.179 -9.502 5.405 1.00 95.69 108 ARG A O 1
ATOM 842 N N . ASP A 1 109 ? 1.610 -7.942 4.607 1.00 94.94 109 ASP A N 1
ATOM 843 C CA . ASP A 1 109 ? 1.486 -7.000 5.719 1.00 94.94 109 ASP A CA 1
ATOM 844 C C . ASP A 1 109 ? 0.050 -6.475 5.848 1.00 94.94 109 ASP A C 1
ATOM 846 O O . ASP A 1 109 ? -0.554 -6.560 6.921 1.00 94.94 109 ASP A O 1
ATOM 850 N N . TYR A 1 110 ? -0.551 -6.035 4.740 1.00 95.19 110 TYR A N 1
ATOM 851 C CA . TYR A 1 110 ? -1.926 -5.533 4.708 1.00 95.19 110 TYR A CA 1
ATOM 852 C C . TYR A 1 110 ? -2.962 -6.633 4.968 1.00 95.19 110 TYR A C 1
ATOM 854 O O . TYR A 1 110 ? -3.962 -6.395 5.649 1.00 95.19 110 TYR A O 1
ATOM 862 N N . ALA A 1 111 ? -2.731 -7.861 4.497 1.00 94.88 111 ALA A N 1
ATOM 863 C CA . ALA A 1 111 ? -3.586 -8.997 4.831 1.00 94.88 111 ALA A CA 1
ATOM 864 C C . ALA A 1 111 ? -3.528 -9.326 6.331 1.00 94.88 111 ALA A C 1
ATOM 866 O O . ALA A 1 111 ? -4.561 -9.608 6.945 1.00 94.88 111 ALA A O 1
ATOM 867 N N . ALA A 1 112 ? -2.342 -9.264 6.941 1.00 94.00 112 ALA A N 1
ATOM 868 C CA . ALA A 1 112 ? -2.186 -9.450 8.378 1.00 94.00 112 ALA A CA 1
ATOM 869 C C . ALA A 1 112 ? -2.862 -8.321 9.176 1.00 94.00 112 ALA A C 1
ATOM 871 O O . ALA A 1 112 ? -3.589 -8.610 10.127 1.00 94.00 112 ALA A O 1
ATOM 872 N N . ALA A 1 113 ? -2.695 -7.067 8.752 1.00 92.38 113 ALA A N 1
ATOM 873 C CA . ALA A 1 113 ? -3.360 -5.904 9.334 1.00 92.38 113 ALA A CA 1
ATOM 874 C C . ALA A 1 113 ? -4.889 -6.034 9.310 1.00 92.38 113 ALA A C 1
ATOM 876 O O . ALA A 1 113 ? -5.533 -5.873 10.346 1.00 92.38 113 ALA A O 1
ATOM 877 N N . CYS A 1 114 ? -5.469 -6.419 8.167 1.00 92.94 114 CYS A N 1
ATOM 878 C CA . CYS A 1 114 ? -6.911 -6.649 8.043 1.00 92.94 114 CYS A CA 1
ATOM 879 C C . CYS A 1 114 ? -7.405 -7.716 9.031 1.00 92.94 114 CYS A C 1
ATOM 881 O O . CYS A 1 114 ? -8.413 -7.513 9.708 1.00 92.94 114 CYS A O 1
ATOM 883 N N . ARG A 1 115 ? -6.684 -8.843 9.152 1.00 91.44 115 ARG A N 1
ATOM 884 C CA . ARG A 1 115 ? -7.039 -9.920 10.093 1.00 91.44 115 ARG A CA 1
ATOM 885 C C . ARG A 1 115 ? -6.980 -9.462 11.548 1.00 91.44 115 ARG A C 1
ATOM 887 O O . ARG A 1 115 ? -7.886 -9.790 12.312 1.00 91.44 115 ARG A O 1
ATOM 894 N N . ARG A 1 116 ? -5.939 -8.713 11.934 1.00 90.69 116 ARG A N 1
ATOM 895 C CA . ARG A 1 116 ? -5.804 -8.170 13.296 1.00 90.69 116 ARG A CA 1
ATOM 896 C C . ARG A 1 116 ? -6.933 -7.191 13.600 1.00 90.69 116 ARG A C 1
ATOM 898 O O . ARG A 1 116 ? -7.639 -7.388 14.584 1.00 90.69 116 ARG A O 1
ATOM 905 N N . LEU A 1 117 ? -7.157 -6.211 12.725 1.00 89.31 117 LEU A N 1
ATOM 906 C CA . LEU A 1 117 ? -8.196 -5.196 12.900 1.00 89.31 117 LEU A CA 1
ATOM 907 C C . LEU A 1 117 ? -9.587 -5.830 13.054 1.00 89.31 117 LEU A C 1
ATOM 909 O O . LEU A 1 117 ? -10.302 -5.497 13.998 1.00 89.31 117 LEU A O 1
ATOM 913 N N . LYS A 1 118 ? -9.931 -6.796 12.191 1.00 88.25 118 LYS A N 1
ATOM 914 C CA . LYS A 1 118 ? -11.192 -7.546 12.278 1.00 88.25 118 LYS A CA 1
ATOM 915 C C . LYS A 1 118 ? -11.319 -8.296 13.608 1.00 88.25 118 LYS A C 1
ATOM 917 O O . LYS A 1 118 ? -12.270 -8.074 14.346 1.00 88.25 118 LYS A O 1
ATOM 922 N N . LYS A 1 119 ? -10.320 -9.116 13.966 1.00 88.06 119 LYS A N 1
ATOM 923 C CA . LYS A 1 119 ? -10.330 -9.919 15.204 1.00 88.06 119 LYS A CA 1
ATOM 924 C C . LYS A 1 119 ? -10.494 -9.068 16.464 1.00 88.06 119 LYS A C 1
ATOM 926 O O . LYS A 1 119 ? -11.148 -9.498 17.407 1.00 88.06 119 LYS A O 1
ATOM 931 N N . HIS A 1 120 ? -9.858 -7.900 16.516 1.00 83.62 120 HIS A N 1
ATOM 932 C CA . HIS A 1 120 ? -9.986 -6.998 17.658 1.00 83.62 120 HIS A CA 1
ATOM 933 C C . HIS A 1 120 ? -11.373 -6.360 17.729 1.00 83.62 120 HIS A C 1
ATOM 935 O O . HIS A 1 120 ? -11.924 -6.244 18.817 1.00 83.62 120 HIS A O 1
ATOM 941 N N . ARG A 1 121 ? -11.960 -5.991 16.589 1.00 81.62 121 ARG A N 1
ATOM 942 C CA . ARG A 1 121 ? -13.278 -5.350 16.545 1.00 81.62 121 ARG A CA 1
ATOM 943 C C . ARG A 1 121 ? -14.427 -6.315 16.819 1.00 81.62 121 ARG A C 1
ATOM 945 O O . ARG A 1 121 ? -15.344 -5.935 17.536 1.00 81.62 121 ARG A O 1
ATOM 952 N N . ASP A 1 122 ? -14.318 -7.566 16.376 1.00 77.50 122 ASP A N 1
ATOM 953 C CA . ASP A 1 122 ? -15.283 -8.624 16.712 1.00 77.50 122 ASP A CA 1
ATOM 954 C C . ASP A 1 122 ? -15.362 -8.867 18.235 1.00 77.50 122 ASP A C 1
ATOM 956 O O . ASP A 1 122 ? -16.413 -9.228 18.752 1.00 77.50 122 ASP A O 1
ATOM 960 N N . LYS A 1 123 ? -14.267 -8.637 18.976 1.00 67.94 123 LYS A N 1
ATOM 961 C CA . LYS A 1 123 ? -14.220 -8.794 20.443 1.00 67.94 123 LYS A CA 1
ATOM 962 C C . LYS A 1 123 ? -14.793 -7.616 21.231 1.00 67.94 123 LYS A C 1
ATOM 964 O O . LYS A 1 123 ? -15.115 -7.791 22.397 1.00 67.94 123 LYS A O 1
ATOM 969 N N . VAL A 1 124 ? -14.832 -6.425 20.636 1.00 60.38 124 VAL A N 1
ATOM 970 C CA . VAL A 1 124 ? -15.306 -5.191 21.293 1.00 60.38 124 VAL A CA 1
ATOM 971 C C . VAL A 1 124 ? -16.806 -4.980 21.060 1.00 60.38 124 VAL A C 1
ATOM 973 O O . VAL A 1 124 ? -17.437 -4.230 21.792 1.00 60.38 124 VAL A O 1
ATOM 976 N N . ALA A 1 125 ? -17.391 -5.646 20.061 1.00 58.47 125 ALA A N 1
ATOM 977 C CA . ALA A 1 125 ? -18.817 -5.582 19.742 1.00 58.47 125 ALA A CA 1
ATOM 978 C C . ALA A 1 125 ? -19.710 -6.495 20.619 1.00 58.47 125 ALA A C 1
ATOM 980 O O . ALA A 1 125 ? -20.843 -6.772 20.225 1.00 58.47 125 ALA A O 1
ATOM 981 N N . VAL A 1 126 ? -19.202 -6.970 21.766 1.00 38.38 126 VAL A N 1
ATOM 982 C CA . VAL A 1 126 ? -19.914 -7.814 22.748 1.00 38.38 126 VAL A CA 1
ATOM 983 C C . VAL A 1 126 ? -20.176 -7.018 24.016 1.00 38.38 126 VAL A C 1
ATOM 985 O O . VAL A 1 126 ? -19.211 -6.388 24.504 1.00 38.38 126 VAL A O 1
#

Foldseek 3Di:
DLLVLLVVLQVLVQVLLQLLQCLQQHQDQPGCDDPNDGDRDPVSSLVSLVVSVVVDVLSVVLDDSPLVVVLVVLNVVLVVCVVVVVDDPVVSVVSSNVSSVSSVVVSVSSVVSSVSSVVVVVVVVD

pLDDT: mean 87.59, std 13.19, range [35.34, 97.56]